Protein AF-A0A6G2CYN8-F1 (afdb_monomer_lite)

Sequence (138 aa):
LKKYKELILQLVPREKIKIHSLKWCSGEFGTLVNHPQSVPEGIVASLDNDTFCHGSMAIINFYIDYMKEMDTSMELESLLCSVVMNKSKEGEYRIVQTSNFPDFSLYTGVTGIAYTFLRYIALNQNDKKIVIPSLLEI

Secondary structure (DSSP, 8-state):
-HHHHHHHHT--------GGGS-TTTSHHHHHHHS-S-PPTTGGG--S---TTTSHHHHHHHHHHHHHHHT-HHHHHHHHHHHHHHHHHHSS-SSS-BTTB----TTTSHHHHHHHHHHHHHHHSS-TT-----SS--

Radius of gyration: 14.75 Å; chains: 1; bounding box: 40×40×43 Å

Structure (mmCIF, N/CA/C/O backbone):
data_AF-A0A6G2CYN8-F1
#
_entry.id   AF-A0A6G2CYN8-F1
#
loop_
_atom_site.group_PDB
_atom_site.id
_atom_site.type_symbol
_atom_site.label_atom_id
_atom_site.label_alt_id
_atom_site.label_comp_id
_atom_site.label_asym_id
_atom_site.label_entity_id
_atom_site.label_seq_id
_atom_site.pdbx_PDB_ins_code
_atom_site.Cartn_x
_atom_site.Cartn_y
_atom_site.Cartn_z
_atom_site.occupancy
_atom_site.B_iso_or_equiv
_atom_site.auth_seq_id
_atom_site.auth_comp_id
_atom_site.auth_asym_id
_atom_site.auth_atom_id
_atom_site.pdbx_PDB_model_num
ATOM 1 N N . LEU A 1 1 ? -8.854 21.680 4.530 1.00 43.19 1 LEU A N 1
ATOM 2 C CA . LEU A 1 1 ? -8.294 22.098 3.216 1.00 43.19 1 LEU A CA 1
ATOM 3 C C . LEU A 1 1 ? -6.950 22.831 3.307 1.00 43.19 1 LEU A C 1
ATOM 5 O O . LEU A 1 1 ? -6.012 22.368 2.677 1.00 43.19 1 LEU A O 1
ATOM 9 N N . LYS A 1 2 ? -6.807 23.922 4.081 1.00 33.69 2 LYS A N 1
ATOM 10 C CA . LYS A 1 2 ? -5.530 24.671 4.188 1.00 33.69 2 LYS A CA 1
ATOM 11 C C . LYS A 1 2 ? -4.378 23.843 4.805 1.00 33.69 2 LYS A C 1
ATOM 13 O O . LYS A 1 2 ? -3.310 23.776 4.215 1.00 33.69 2 LYS A O 1
ATOM 18 N N . LYS A 1 3 ? -4.667 23.094 5.881 1.00 39.59 3 LYS A N 1
ATOM 19 C CA . LYS A 1 3 ? -3.735 22.172 6.570 1.00 39.59 3 LYS A CA 1
ATOM 20 C C . LYS A 1 3 ? -3.213 21.031 5.673 1.00 39.59 3 LYS A C 1
ATOM 22 O O . LYS A 1 3 ? -2.028 20.735 5.678 1.00 39.59 3 LYS A O 1
ATOM 27 N N . TYR A 1 4 ? -4.084 20.447 4.843 1.00 43.22 4 TYR A N 1
ATOM 28 C CA . TYR A 1 4 ? -3.700 19.420 3.860 1.00 43.22 4 TYR A CA 1
ATOM 29 C C . TYR A 1 4 ? -2.806 19.988 2.759 1.00 43.22 4 TYR A C 1
ATOM 31 O O . TYR A 1 4 ? -1.849 19.343 2.363 1.00 43.22 4 TYR A O 1
ATOM 39 N N . LYS A 1 5 ? -3.083 21.208 2.281 1.00 37.34 5 LYS A N 1
ATOM 40 C CA . LYS A 1 5 ? -2.240 21.884 1.285 1.00 37.34 5 LYS A CA 1
ATOM 41 C C . LYS A 1 5 ? -0.824 22.124 1.805 1.00 37.34 5 LYS A C 1
ATOM 43 O O . LYS A 1 5 ? 0.115 21.945 1.046 1.00 37.34 5 LYS A O 1
ATOM 48 N N . GLU A 1 6 ? -0.676 22.494 3.074 1.00 40.69 6 GLU A N 1
ATOM 49 C CA . GLU A 1 6 ? 0.633 22.676 3.711 1.00 40.69 6 GLU A CA 1
ATOM 50 C C . GLU A 1 6 ? 1.375 21.342 3.886 1.00 40.69 6 GLU A C 1
ATOM 52 O O . GLU A 1 6 ? 2.548 21.284 3.544 1.00 40.69 6 GLU A O 1
ATOM 57 N N . LEU A 1 7 ? 0.695 20.253 4.272 1.00 44.78 7 LEU A N 1
ATOM 58 C CA . LEU A 1 7 ? 1.292 18.906 4.338 1.00 44.78 7 LEU A CA 1
ATOM 59 C C . LEU A 1 7 ? 1.687 18.362 2.946 1.00 44.78 7 LEU A C 1
ATOM 61 O O . LEU A 1 7 ? 2.745 17.766 2.783 1.00 44.78 7 LEU A O 1
ATOM 65 N N . ILE A 1 8 ? 0.853 18.612 1.927 1.00 47.28 8 ILE A N 1
ATOM 66 C CA . ILE A 1 8 ? 1.086 18.241 0.518 1.00 47.28 8 ILE A CA 1
ATOM 67 C C . ILE A 1 8 ? 2.248 19.048 -0.084 1.00 47.28 8 ILE A C 1
ATOM 69 O O . ILE A 1 8 ? 3.029 18.518 -0.868 1.00 47.28 8 ILE A O 1
ATOM 73 N N . LEU A 1 9 ? 2.382 20.329 0.275 1.00 38.38 9 LEU A N 1
ATOM 74 C CA . LEU A 1 9 ? 3.495 21.192 -0.143 1.00 38.38 9 LEU A CA 1
ATOM 75 C C . LEU A 1 9 ? 4.783 20.924 0.651 1.00 38.38 9 LEU A C 1
ATOM 77 O O . LEU A 1 9 ? 5.866 21.239 0.168 1.00 38.38 9 LEU A O 1
ATOM 81 N N . GLN A 1 10 ? 4.668 20.319 1.835 1.00 43.62 10 GLN A N 1
ATOM 82 C CA . GLN A 1 10 ? 5.769 19.776 2.631 1.00 43.62 10 GLN A CA 1
ATOM 83 C C . GLN A 1 10 ? 6.060 18.305 2.315 1.00 43.62 10 GLN A C 1
ATOM 85 O O . GLN A 1 10 ? 6.825 17.690 3.056 1.00 43.62 10 GLN A O 1
ATOM 90 N N . LEU A 1 11 ? 5.491 17.728 1.242 1.00 48.78 11 LEU A N 1
ATOM 91 C CA . LEU A 1 11 ? 5.962 16.447 0.717 1.00 48.78 11 LEU A CA 1
ATOM 92 C C . LEU A 1 11 ? 7.432 16.628 0.350 1.00 48.78 11 LEU A C 1
ATOM 94 O O . LEU A 1 11 ? 7.782 17.138 -0.716 1.00 48.78 11 LEU A O 1
ATOM 98 N N . VAL A 1 12 ? 8.267 16.267 1.319 1.00 44.12 12 VAL A N 1
ATOM 99 C CA . VAL A 1 12 ? 9.715 16.342 1.298 1.00 44.12 12 VAL A CA 1
ATOM 100 C C . VAL A 1 12 ? 10.158 15.754 -0.041 1.00 44.12 12 VAL A C 1
ATOM 102 O O . VAL A 1 12 ? 9.667 14.677 -0.407 1.00 44.12 12 VAL A O 1
ATOM 105 N N . PRO A 1 13 ? 11.034 16.430 -0.809 1.00 45.41 13 PRO A N 1
ATOM 106 C CA . PRO A 1 13 ? 11.724 15.773 -1.909 1.00 45.41 13 PRO A CA 1
ATOM 107 C C . PRO A 1 13 ? 12.311 14.494 -1.322 1.00 45.41 13 PRO A C 1
ATOM 109 O O . PRO A 1 13 ? 13.153 14.591 -0.437 1.00 45.41 13 PRO A O 1
ATOM 112 N N . ARG A 1 14 ? 11.784 13.319 -1.696 1.00 51.75 14 ARG A N 1
ATOM 113 C CA . ARG A 1 14 ? 12.160 12.065 -1.033 1.00 51.75 14 ARG A CA 1
ATOM 114 C C . ARG A 1 14 ? 13.670 11.879 -1.219 1.00 51.75 14 ARG A C 1
ATOM 116 O O . ARG A 1 14 ? 14.115 11.533 -2.313 1.00 51.75 14 ARG A O 1
ATOM 123 N N . GLU A 1 15 ? 14.460 12.196 -0.192 1.00 44.09 15 GLU A N 1
ATOM 124 C CA . GLU A 1 15 ? 15.898 11.954 -0.192 1.00 44.09 15 GLU A CA 1
ATOM 125 C C . GLU A 1 15 ? 16.113 10.440 -0.217 1.00 44.09 15 GLU A C 1
ATOM 127 O O . GLU A 1 15 ? 15.341 9.685 0.376 1.00 44.09 15 GLU A O 1
ATOM 132 N N . LYS A 1 16 ? 17.148 9.979 -0.929 1.00 39.75 16 LYS A N 1
ATOM 133 C CA . LYS A 1 16 ? 17.547 8.565 -0.961 1.00 39.75 16 LYS A CA 1
ATOM 134 C C . LYS A 1 16 ? 18.067 8.140 0.420 1.00 39.75 16 LYS A C 1
ATOM 136 O O . LYS A 1 16 ? 19.270 7.997 0.620 1.00 39.75 16 LYS A O 1
ATOM 141 N N . ILE A 1 17 ? 17.175 7.942 1.382 1.00 43.12 17 ILE A N 1
ATOM 142 C CA . ILE A 1 17 ? 17.475 7.229 2.625 1.00 43.12 17 ILE A CA 1
ATOM 143 C C . ILE A 1 17 ? 17.707 5.762 2.237 1.00 43.12 17 ILE A C 1
ATOM 145 O O . ILE A 1 17 ? 17.174 5.308 1.234 1.00 43.12 17 ILE A O 1
ATOM 149 N N . LYS A 1 18 ? 18.553 5.003 2.940 1.00 43.88 18 LYS A N 1
ATOM 150 C CA . LYS A 1 18 ? 18.843 3.600 2.580 1.00 43.88 18 LYS A CA 1
ATOM 151 C C . LYS A 1 18 ? 17.571 2.729 2.697 1.00 43.88 18 LYS A C 1
ATOM 153 O O . LYS A 1 18 ? 17.302 2.165 3.746 1.00 43.88 18 LYS A O 1
ATOM 158 N N . ILE A 1 19 ? 16.834 2.590 1.588 1.00 52.16 19 ILE A N 1
ATOM 159 C CA . ILE A 1 19 ? 15.490 1.974 1.434 1.00 52.16 19 ILE A CA 1
ATOM 160 C C . ILE A 1 19 ? 15.490 0.440 1.631 1.00 52.16 19 ILE A C 1
ATOM 162 O O . ILE A 1 19 ? 14.454 -0.217 1.579 1.00 52.16 19 ILE A O 1
ATOM 166 N N . HIS A 1 20 ? 16.644 -0.188 1.865 1.00 50.25 20 HIS A N 1
ATOM 167 C CA . HIS A 1 20 ? 16.729 -1.650 1.896 1.00 50.25 20 HIS A CA 1
ATOM 168 C C . HIS A 1 20 ? 16.030 -2.299 3.102 1.00 50.25 20 HIS A C 1
ATOM 170 O O . HIS A 1 20 ? 15.588 -3.439 2.969 1.00 50.25 20 HIS A O 1
ATOM 176 N N . SER A 1 21 ? 15.878 -1.600 4.233 1.00 59.03 21 SER A N 1
ATOM 177 C CA . SER A 1 21 ? 15.236 -2.155 5.435 1.00 59.03 21 SER A CA 1
ATOM 178 C C . SER A 1 21 ? 13.704 -2.078 5.429 1.00 59.03 21 SER A C 1
ATOM 180 O O . SER A 1 21 ? 13.064 -2.844 6.141 1.00 59.03 21 SER A O 1
ATOM 182 N N . LEU A 1 22 ? 13.080 -1.241 4.593 1.00 71.06 22 LEU A N 1
ATOM 183 C CA . LEU A 1 22 ? 11.623 -1.006 4.619 1.00 71.06 22 LEU A CA 1
ATOM 184 C C . LEU A 1 22 ? 10.818 -1.899 3.657 1.00 71.06 22 LEU A C 1
ATOM 186 O O . LEU A 1 22 ? 9.732 -1.535 3.214 1.00 71.06 22 LEU A O 1
ATOM 190 N N . LYS A 1 23 ? 11.340 -3.078 3.312 1.00 83.06 23 LYS A N 1
ATOM 191 C CA . LYS A 1 23 ? 10.643 -4.042 2.449 1.00 83.06 23 LYS A CA 1
ATOM 192 C C . LYS A 1 23 ? 9.865 -5.042 3.286 1.00 83.06 23 LYS A C 1
ATOM 194 O O . LYS A 1 23 ? 10.427 -5.622 4.210 1.00 83.06 23 LYS A O 1
ATOM 199 N N . TRP A 1 24 ? 8.620 -5.318 2.913 1.00 87.25 24 TRP A N 1
ATOM 200 C CA . TRP A 1 24 ? 7.856 -6.387 3.553 1.00 87.25 24 TRP A CA 1
ATOM 201 C C . TRP A 1 24 ? 8.468 -7.764 3.273 1.00 87.25 24 TRP A C 1
ATOM 203 O O . TRP A 1 24 ? 8.676 -8.542 4.194 1.00 87.25 24 TRP A O 1
ATOM 213 N N . CYS A 1 25 ? 8.857 -8.036 2.025 1.00 87.19 25 CYS A N 1
ATOM 214 C CA . CYS A 1 25 ? 9.322 -9.365 1.619 1.00 87.19 25 CYS A CA 1
ATOM 215 C C . CYS A 1 25 ? 10.686 -9.808 2.176 1.00 87.19 25 CYS A C 1
ATOM 217 O O . CYS A 1 25 ? 10.990 -10.998 2.142 1.00 87.19 25 CYS A O 1
ATOM 219 N N . SER A 1 26 ? 11.544 -8.881 2.610 1.00 84.88 26 SER A N 1
ATOM 220 C CA . SER A 1 26 ? 12.925 -9.214 3.002 1.00 84.88 26 SER A CA 1
ATOM 221 C C . SER A 1 26 ? 13.589 -8.202 3.941 1.00 84.88 26 SER A C 1
ATOM 223 O O . SER A 1 26 ? 14.806 -8.247 4.111 1.00 84.88 26 SER A O 1
ATOM 225 N N . GLY A 1 27 ? 12.843 -7.221 4.449 1.00 77.88 27 GLY A N 1
ATOM 226 C CA . GLY A 1 27 ? 13.361 -6.135 5.278 1.00 77.88 27 GLY A CA 1
ATOM 227 C C . GLY A 1 27 ? 12.835 -6.192 6.709 1.00 77.88 27 GLY A C 1
ATOM 228 O O . GLY A 1 27 ? 11.995 -7.018 7.058 1.00 77.88 27 GLY A O 1
ATOM 229 N N . GLU A 1 28 ? 13.304 -5.258 7.531 1.00 78.00 28 GLU A N 1
ATOM 230 C CA . GLU A 1 28 ? 12.864 -5.056 8.916 1.00 78.00 28 GLU A CA 1
ATOM 231 C C . GLU A 1 28 ? 11.358 -4.775 9.011 1.00 78.00 28 GLU A C 1
ATOM 233 O O . GLU A 1 28 ? 10.731 -5.107 10.015 1.00 78.00 28 GLU A O 1
ATOM 238 N N . PHE A 1 29 ? 10.756 -4.231 7.947 1.00 81.31 29 PHE A N 1
ATOM 239 C CA . PHE A 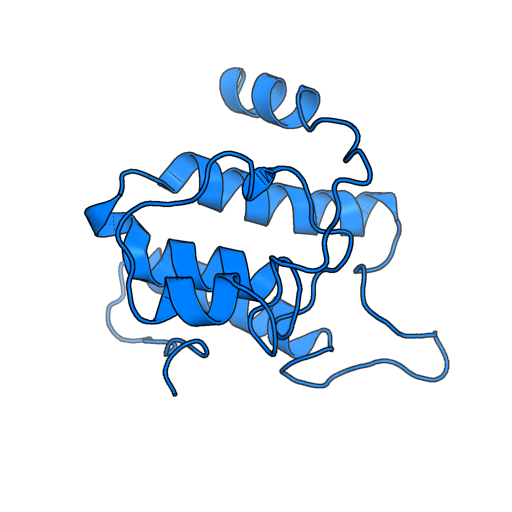1 29 ? 9.313 -4.008 7.888 1.00 81.31 29 PHE A CA 1
ATOM 240 C C . PHE A 1 29 ? 8.499 -5.310 7.976 1.00 81.31 29 PHE A C 1
ATOM 242 O O . PHE A 1 29 ? 7.469 -5.329 8.641 1.00 81.31 29 PHE A O 1
ATOM 249 N N . GLY A 1 30 ? 8.962 -6.417 7.384 1.00 81.56 30 GLY A N 1
ATOM 250 C CA . GLY A 1 30 ? 8.298 -7.718 7.542 1.00 81.56 30 GLY A CA 1
ATOM 251 C C . GLY A 1 30 ? 8.282 -8.197 8.999 1.00 81.56 30 GLY A C 1
ATOM 252 O O . GLY A 1 30 ? 7.277 -8.714 9.478 1.00 81.56 30 GLY A O 1
ATOM 253 N N . THR A 1 31 ? 9.365 -7.952 9.742 1.00 79.31 31 THR A N 1
ATOM 254 C CA . THR A 1 31 ? 9.442 -8.258 11.180 1.00 79.31 31 THR A CA 1
ATOM 255 C C . THR A 1 31 ? 8.530 -7.348 12.003 1.00 79.31 31 THR A C 1
ATOM 257 O O . THR A 1 31 ? 7.877 -7.821 12.932 1.00 79.31 31 THR A O 1
ATOM 260 N N . LEU A 1 32 ? 8.449 -6.059 11.649 1.00 78.25 32 LEU A N 1
ATOM 261 C CA . LEU A 1 32 ? 7.561 -5.092 12.300 1.00 78.25 32 LEU A CA 1
ATOM 262 C C . LEU A 1 32 ? 6.087 -5.500 12.190 1.00 78.25 32 LEU A C 1
ATOM 264 O O . LEU A 1 32 ? 5.360 -5.401 13.172 1.00 78.25 32 LEU A O 1
ATOM 268 N N . VAL A 1 33 ? 5.660 -5.974 11.016 1.00 79.12 33 VAL A N 1
ATOM 269 C CA . VAL A 1 33 ? 4.280 -6.429 10.773 1.00 79.12 33 VAL A CA 1
ATOM 270 C C . VAL A 1 33 ? 3.851 -7.509 11.773 1.00 79.12 33 VAL A C 1
ATOM 272 O O . VAL A 1 33 ? 2.710 -7.487 12.226 1.00 79.12 33 VAL A O 1
ATOM 275 N N . ASN A 1 34 ? 4.767 -8.402 12.160 1.00 75.38 34 ASN A N 1
ATOM 276 C CA . ASN A 1 34 ? 4.498 -9.485 13.111 1.00 75.38 34 ASN A CA 1
ATOM 277 C C . ASN A 1 34 ? 4.535 -9.033 14.583 1.00 75.38 34 ASN A C 1
ATOM 279 O O . ASN A 1 34 ? 3.965 -9.696 15.451 1.00 75.38 34 ASN A O 1
ATOM 283 N N . HIS A 1 35 ? 5.220 -7.924 14.881 1.00 74.19 35 HIS A N 1
ATOM 284 C CA . HIS A 1 35 ? 5.403 -7.394 16.235 1.00 74.19 35 HIS A CA 1
ATOM 285 C C . HIS A 1 35 ? 5.241 -5.863 16.264 1.00 74.19 35 HIS A C 1
ATOM 287 O O . HIS A 1 35 ? 6.213 -5.139 16.507 1.00 74.19 35 HIS A O 1
ATOM 293 N N . PRO A 1 36 ? 4.023 -5.346 16.029 1.00 68.44 36 PRO A N 1
ATOM 294 C CA . PRO A 1 36 ? 3.757 -3.912 15.994 1.00 68.44 36 PRO A CA 1
ATOM 295 C C . PRO A 1 36 ? 3.905 -3.313 17.403 1.00 68.44 36 PRO A C 1
ATOM 297 O O . PRO A 1 36 ? 3.018 -3.434 18.241 1.00 68.44 36 PRO A O 1
ATOM 300 N N . GLN A 1 37 ? 5.043 -2.680 17.697 1.00 63.84 37 GLN A N 1
ATOM 301 C CA . GLN A 1 37 ? 5.242 -1.945 18.959 1.00 63.84 37 GLN A CA 1
ATOM 302 C C . GLN A 1 37 ? 5.042 -0.435 18.791 1.00 63.84 37 GLN A C 1
ATOM 304 O O . GLN A 1 37 ? 4.565 0.238 19.702 1.00 63.84 37 GLN A O 1
ATOM 309 N N . SER A 1 38 ? 5.395 0.098 17.623 1.00 62.34 38 SER A N 1
ATOM 310 C CA . SER A 1 38 ? 5.198 1.490 17.219 1.00 62.34 38 SER A CA 1
ATOM 311 C C . SER A 1 38 ? 5.405 1.612 15.709 1.00 62.34 38 SER A C 1
ATOM 313 O O . SER A 1 38 ? 5.995 0.730 15.084 1.00 62.34 38 SER A O 1
ATOM 315 N N . VAL A 1 39 ? 4.914 2.691 15.099 1.00 61.62 39 VAL A N 1
ATOM 316 C CA . VAL A 1 39 ? 5.232 3.001 13.702 1.00 61.62 39 VAL A CA 1
ATOM 317 C C . VAL A 1 39 ? 6.596 3.694 13.666 1.00 61.62 39 VAL A C 1
ATOM 319 O O . VAL A 1 39 ? 6.736 4.735 14.310 1.00 61.62 39 VAL A O 1
ATOM 322 N N . PRO A 1 40 ? 7.600 3.177 12.933 1.00 59.03 40 PRO A N 1
ATOM 323 C CA . PRO A 1 40 ? 8.874 3.865 12.780 1.00 59.03 40 PRO A CA 1
ATOM 324 C C . PRO A 1 40 ? 8.696 5.285 12.228 1.00 59.03 40 PRO A C 1
ATOM 326 O O . PRO A 1 40 ? 8.073 5.487 11.180 1.00 59.03 40 PRO A O 1
ATOM 329 N N . GLU A 1 41 ? 9.280 6.270 12.912 1.00 54.06 41 GLU A N 1
ATOM 330 C CA . GLU A 1 41 ? 9.369 7.639 12.404 1.00 54.06 41 GLU A CA 1
ATOM 331 C C . GLU A 1 41 ? 10.065 7.643 11.029 1.00 54.06 41 GLU A C 1
ATOM 333 O O . GLU A 1 41 ? 11.086 6.987 10.824 1.00 54.06 41 GLU A O 1
ATOM 338 N N . GLY A 1 42 ? 9.505 8.366 10.054 1.00 52.72 42 GLY A N 1
ATOM 339 C CA . GLY A 1 42 ? 10.093 8.499 8.712 1.00 52.72 42 GLY A CA 1
ATOM 340 C C . GLY A 1 42 ? 9.615 7.495 7.654 1.00 52.72 42 GLY A C 1
ATOM 341 O O . GLY A 1 42 ? 9.942 7.674 6.479 1.00 52.72 42 GLY A O 1
ATOM 342 N N . ILE A 1 43 ? 8.766 6.519 8.003 1.00 58.25 43 ILE A N 1
ATOM 343 C CA . ILE A 1 43 ? 8.120 5.613 7.029 1.00 58.25 43 ILE A CA 1
ATOM 344 C C . ILE A 1 43 ? 7.380 6.379 5.910 1.00 58.25 43 ILE A C 1
ATOM 346 O O . ILE A 1 43 ? 7.389 5.976 4.746 1.00 58.25 43 ILE A O 1
ATOM 350 N N . VAL A 1 44 ? 6.786 7.527 6.247 1.00 53.97 44 VAL A N 1
ATOM 351 C CA . VAL A 1 44 ? 5.989 8.364 5.332 1.00 53.97 44 VAL A CA 1
ATOM 352 C C . VAL A 1 44 ? 6.842 8.986 4.207 1.00 53.97 44 VAL A C 1
ATOM 354 O O . VAL A 1 44 ? 6.340 9.303 3.122 1.00 53.97 44 VAL A O 1
ATOM 357 N N . ALA A 1 45 ? 8.151 9.139 4.432 1.00 48.38 45 ALA A N 1
ATOM 358 C CA . ALA A 1 45 ? 9.017 9.973 3.606 1.00 48.38 45 ALA A CA 1
ATOM 359 C C . ALA A 1 45 ? 9.746 9.242 2.466 1.00 48.38 45 ALA A C 1
ATOM 361 O O . ALA A 1 45 ? 10.308 9.917 1.609 1.00 48.38 45 ALA A O 1
ATOM 362 N N . SER A 1 46 ? 9.768 7.906 2.395 1.00 53.53 46 SER A N 1
ATOM 363 C CA . SER A 1 46 ? 10.794 7.252 1.564 1.00 53.53 46 SER A CA 1
ATOM 364 C C . SER A 1 46 ? 10.400 5.900 0.981 1.00 53.53 46 SER A C 1
ATOM 366 O O . SER A 1 46 ? 10.969 4.874 1.349 1.00 53.53 46 SER A O 1
ATOM 368 N N . LEU A 1 47 ? 9.514 5.899 -0.016 1.00 62.56 47 LEU A N 1
ATOM 369 C CA . LEU A 1 47 ? 9.436 4.766 -0.937 1.00 62.56 47 LEU A CA 1
ATOM 370 C C . LEU A 1 47 ? 9.522 5.247 -2.387 1.00 62.56 47 LEU A C 1
ATOM 372 O O . LEU A 1 47 ? 8.739 6.067 -2.866 1.00 62.56 47 LEU A O 1
ATOM 376 N N . ASP A 1 48 ? 10.544 4.779 -3.083 1.00 75.19 48 ASP A N 1
ATOM 377 C CA . ASP A 1 48 ? 10.763 4.969 -4.516 1.00 75.19 48 ASP A CA 1
ATOM 378 C C . ASP A 1 48 ? 9.953 3.968 -5.357 1.00 75.19 48 ASP A C 1
ATOM 380 O O . ASP A 1 48 ? 10.102 3.914 -6.574 1.00 75.19 48 ASP A O 1
ATOM 384 N N . ASN A 1 49 ? 9.081 3.199 -4.702 1.00 85.81 49 ASN A N 1
ATOM 385 C CA . ASN A 1 49 ? 8.370 2.070 -5.262 1.00 85.81 49 ASN A CA 1
ATOM 386 C C . ASN A 1 49 ? 6.944 1.990 -4.683 1.00 85.81 49 ASN A C 1
ATOM 388 O O . ASN A 1 49 ? 6.747 2.086 -3.471 1.00 85.81 49 ASN A O 1
ATOM 392 N N . ASP A 1 50 ? 5.951 1.800 -5.549 1.00 91.25 50 ASP A N 1
ATOM 393 C CA . ASP A 1 50 ? 4.526 1.751 -5.197 1.00 91.25 50 ASP A CA 1
ATOM 394 C C . ASP A 1 50 ? 3.986 0.319 -5.067 1.00 91.25 50 ASP A C 1
ATOM 396 O O . ASP A 1 50 ? 2.784 0.121 -4.963 1.00 91.25 50 ASP A O 1
ATOM 400 N N . THR A 1 51 ? 4.837 -0.704 -5.082 1.00 92.94 51 THR A N 1
ATOM 401 C CA . THR A 1 51 ? 4.397 -2.104 -5.007 1.00 92.94 51 THR A CA 1
ATOM 402 C C . THR A 1 51 ? 3.953 -2.516 -3.605 1.00 92.94 51 THR A C 1
ATOM 404 O O . THR A 1 51 ? 4.214 -1.833 -2.613 1.00 92.94 51 THR A O 1
ATOM 407 N N . PHE A 1 52 ? 3.295 -3.672 -3.506 1.00 93.56 52 PHE A N 1
ATOM 408 C CA . PHE A 1 52 ? 2.990 -4.292 -2.218 1.00 93.56 52 PHE A CA 1
ATOM 409 C C . PHE A 1 52 ? 4.219 -4.970 -1.610 1.00 93.56 52 PHE A C 1
ATOM 411 O O . PHE A 1 52 ? 4.506 -4.801 -0.438 1.00 93.56 52 PHE A O 1
ATOM 418 N N . CYS A 1 53 ? 4.988 -5.707 -2.406 1.00 91.06 53 CYS A N 1
ATOM 419 C CA . CYS A 1 53 ? 6.104 -6.529 -1.938 1.00 91.06 53 CYS A CA 1
ATOM 420 C C . CYS A 1 53 ? 7.179 -5.732 -1.172 1.00 91.06 53 CYS A C 1
ATOM 422 O O . CYS A 1 53 ? 7.739 -6.200 -0.179 1.00 91.06 53 CYS A O 1
ATOM 424 N N . HIS A 1 54 ? 7.490 -4.528 -1.650 1.00 88.12 54 HIS A N 1
ATOM 425 C CA . HIS A 1 54 ? 8.620 -3.737 -1.164 1.00 88.12 54 HIS A CA 1
ATOM 426 C C . HIS A 1 54 ? 8.419 -2.233 -1.383 1.00 88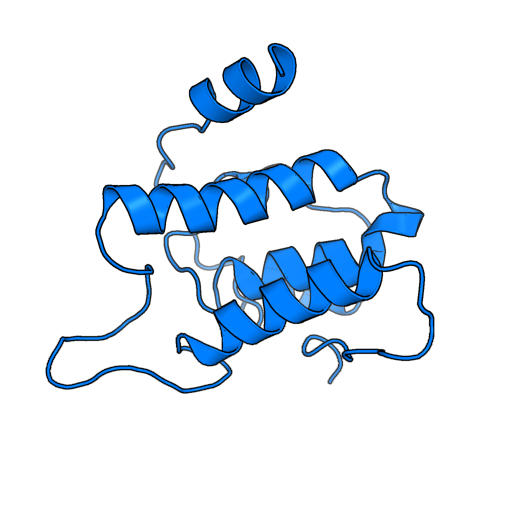.12 54 HIS A C 1
ATOM 428 O O . HIS A 1 54 ? 9.379 -1.508 -1.643 1.00 88.12 54 HIS A O 1
ATOM 434 N N . GLY A 1 55 ? 7.169 -1.780 -1.329 1.00 87.69 55 GLY A N 1
ATOM 435 C CA . GLY A 1 55 ? 6.798 -0.412 -1.652 1.00 87.69 55 GLY A CA 1
ATOM 436 C C . GLY A 1 55 ? 5.617 0.098 -0.837 1.00 87.69 55 GLY A C 1
ATOM 437 O O . GLY A 1 55 ? 5.260 -0.448 0.211 1.00 87.69 55 GLY A O 1
ATOM 438 N N . SER A 1 56 ? 5.033 1.196 -1.323 1.00 89.12 56 SER A N 1
ATOM 439 C CA . SER A 1 56 ? 4.085 2.022 -0.566 1.00 89.12 56 SER A CA 1
ATOM 440 C C . SER A 1 56 ? 2.862 1.237 -0.102 1.00 89.12 56 SER A C 1
ATOM 442 O O . SER A 1 56 ? 2.319 1.518 0.964 1.00 89.12 56 SER A O 1
ATOM 444 N N . MET A 1 57 ? 2.438 0.231 -0.868 1.00 92.94 57 MET A N 1
ATOM 445 C CA . MET A 1 57 ? 1.210 -0.505 -0.576 1.00 92.94 57 MET A CA 1
ATOM 446 C C . MET A 1 57 ? 1.336 -1.403 0.655 1.00 92.94 57 MET A C 1
ATOM 448 O O . MET A 1 57 ? 0.369 -1.497 1.406 1.00 92.94 57 MET A O 1
ATOM 452 N N . ALA A 1 58 ? 2.501 -2.002 0.924 1.00 90.56 58 ALA A N 1
ATOM 453 C CA . ALA A 1 58 ? 2.710 -2.770 2.158 1.00 90.56 58 ALA A CA 1
ATOM 454 C C . ALA A 1 58 ? 2.552 -1.878 3.395 1.00 90.56 58 ALA A C 1
ATOM 456 O O . ALA A 1 58 ? 1.841 -2.218 4.337 1.00 90.56 58 ALA A O 1
ATOM 457 N N . ILE A 1 59 ? 3.162 -0.695 3.352 1.00 87.88 59 ILE A N 1
ATOM 458 C CA . ILE A 1 59 ? 3.093 0.284 4.436 1.00 87.88 59 ILE A CA 1
ATOM 459 C C . ILE A 1 59 ? 1.663 0.782 4.640 1.00 87.88 59 ILE A C 1
ATOM 461 O O . ILE A 1 59 ? 1.174 0.831 5.765 1.00 87.88 59 ILE A O 1
ATOM 465 N N . ILE A 1 60 ? 0.969 1.125 3.556 1.00 90.06 60 ILE A N 1
ATOM 466 C CA . ILE A 1 60 ? -0.428 1.562 3.625 1.00 90.06 60 ILE A CA 1
ATOM 467 C C . ILE A 1 60 ? -1.305 0.462 4.231 1.00 90.06 60 ILE A C 1
ATOM 469 O O . ILE A 1 60 ? -2.134 0.761 5.084 1.00 90.06 60 ILE A O 1
ATOM 473 N N . ASN A 1 61 ? -1.110 -0.804 3.852 1.00 91.19 61 ASN A N 1
ATOM 474 C CA . ASN A 1 61 ? -1.872 -1.906 4.444 1.00 91.19 61 ASN A CA 1
ATOM 475 C C . ASN A 1 61 ? -1.599 -2.075 5.937 1.00 91.19 61 ASN A C 1
ATOM 477 O O . ASN A 1 61 ? -2.539 -2.335 6.679 1.00 91.19 61 ASN A O 1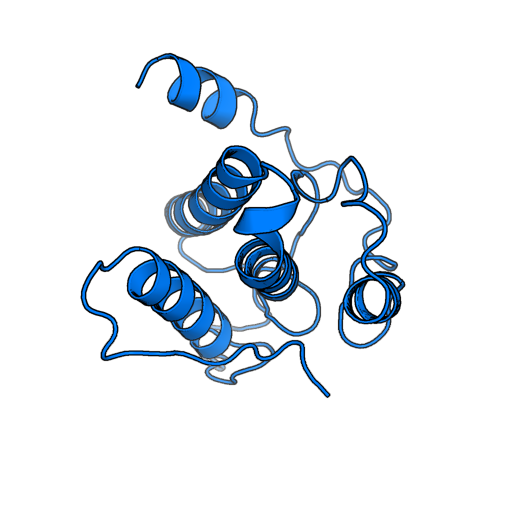
ATOM 481 N N . PHE A 1 62 ? -0.364 -1.848 6.381 1.00 88.12 62 PHE A N 1
ATOM 482 C CA . PHE A 1 62 ? -0.029 -1.871 7.800 1.00 88.12 62 PHE A CA 1
ATOM 483 C C . PHE A 1 62 ? -0.782 -0.770 8.549 1.00 88.12 62 PHE A C 1
ATOM 485 O O . PHE A 1 62 ? -1.439 -1.040 9.548 1.00 88.12 62 PHE A O 1
ATOM 492 N N . TYR A 1 63 ? -0.801 0.458 8.028 1.00 86.25 63 TYR A N 1
ATOM 493 C CA . TYR A 1 63 ? -1.617 1.513 8.631 1.00 86.25 63 TYR A CA 1
ATOM 494 C C . TYR A 1 63 ? -3.112 1.175 8.638 1.00 86.25 63 TYR A C 1
ATOM 496 O O . TYR A 1 63 ? -3.778 1.447 9.628 1.00 86.25 63 TYR A O 1
ATOM 504 N N . ILE A 1 64 ? -3.650 0.567 7.577 1.00 88.88 64 ILE A N 1
ATOM 505 C CA . ILE A 1 64 ? -5.056 0.127 7.542 1.00 88.88 64 ILE A CA 1
ATOM 506 C C . ILE A 1 64 ? -5.341 -0.900 8.653 1.00 88.88 64 ILE A C 1
ATOM 508 O O . ILE A 1 64 ? -6.402 -0.833 9.273 1.00 88.88 64 ILE A O 1
ATOM 512 N N . ASP A 1 65 ? -4.406 -1.813 8.927 1.00 86.88 65 ASP A N 1
ATOM 513 C CA . ASP A 1 65 ? -4.547 -2.835 9.974 1.00 86.88 65 ASP A CA 1
ATOM 514 C C . ASP A 1 65 ? -4.529 -2.219 11.381 1.00 86.88 65 ASP A C 1
ATOM 516 O O . ASP A 1 65 ? -5.346 -2.589 12.225 1.00 86.88 65 ASP A O 1
ATOM 520 N N . TYR A 1 66 ? -3.672 -1.219 11.610 1.00 79.50 66 TYR A N 1
ATOM 521 C CA . TYR A 1 66 ? -3.409 -0.665 12.945 1.00 79.50 66 TYR A CA 1
ATOM 522 C C . TYR A 1 66 ? -3.984 0.743 13.198 1.00 79.50 66 TYR A C 1
ATOM 524 O O . TYR A 1 66 ? -3.797 1.307 14.278 1.00 79.50 66 TYR A O 1
ATOM 532 N N . MET A 1 67 ? -4.729 1.338 12.256 1.00 74.00 67 MET A N 1
ATOM 533 C CA . MET A 1 67 ? -5.198 2.735 12.368 1.00 74.00 67 MET A CA 1
ATOM 534 C C . MET A 1 67 ? -6.046 3.017 13.613 1.00 74.00 67 MET A C 1
ATOM 536 O O . MET A 1 67 ? -6.031 4.135 14.122 1.00 74.00 67 MET A O 1
ATOM 540 N N . LYS A 1 68 ? -6.790 2.021 14.112 1.00 66.94 68 LYS A N 1
ATOM 541 C CA . LYS A 1 68 ? -7.644 2.175 15.303 1.00 66.94 68 LYS A CA 1
ATOM 542 C C . LYS A 1 68 ? -6.845 2.252 16.600 1.00 66.94 68 LYS A C 1
ATOM 544 O O . LYS A 1 68 ? -7.365 2.745 17.595 1.00 66.94 68 LYS A O 1
ATOM 549 N N . GLU A 1 69 ? -5.619 1.748 16.585 1.00 71.12 69 GLU A N 1
ATOM 550 C CA . GLU A 1 69 ? -4.776 1.596 17.769 1.00 71.12 69 GLU A CA 1
ATOM 551 C C . GLU A 1 69 ? -3.733 2.714 17.874 1.00 71.12 69 GLU A C 1
ATOM 553 O O . GLU A 1 69 ? -3.275 3.014 18.973 1.00 71.12 69 GLU A O 1
ATOM 558 N N . MET A 1 70 ? -3.375 3.351 16.751 1.00 67.50 70 MET A N 1
ATOM 559 C CA . MET A 1 70 ? -2.179 4.199 16.663 1.00 67.50 70 MET A CA 1
ATOM 560 C C . MET A 1 70 ? -2.434 5.689 16.357 1.00 67.50 70 MET A C 1
ATOM 562 O O . MET A 1 70 ? -1.469 6.440 16.302 1.00 67.50 70 MET A O 1
ATOM 566 N N . ASP A 1 71 ? -3.685 6.133 16.163 1.00 73.12 71 ASP A N 1
ATOM 567 C CA . ASP A 1 71 ? -4.035 7.520 15.761 1.00 73.12 71 ASP A CA 1
ATOM 568 C C . ASP A 1 71 ? -3.267 8.014 14.511 1.00 73.12 71 ASP A C 1
ATOM 570 O O . ASP A 1 71 ? -2.790 9.141 14.430 1.00 73.12 71 ASP A O 1
ATOM 574 N N . THR A 1 72 ? -3.121 7.136 13.513 1.00 75.06 72 THR A N 1
ATOM 575 C CA . THR A 1 72 ? -2.269 7.341 12.322 1.00 75.06 72 THR A CA 1
ATOM 576 C C . THR A 1 72 ? -3.047 7.713 11.056 1.00 75.06 72 THR A C 1
ATOM 578 O O . THR A 1 72 ? -2.591 7.496 9.927 1.00 75.06 72 THR A O 1
ATOM 581 N N . SER A 1 73 ? -4.264 8.249 11.201 1.00 80.25 73 SER A N 1
ATOM 582 C CA . SER A 1 73 ? -5.133 8.535 10.050 1.00 80.25 73 SER A CA 1
ATOM 583 C C . SER A 1 73 ? -4.512 9.557 9.094 1.00 80.25 73 SER A C 1
ATOM 585 O O . SER A 1 73 ? -4.675 9.453 7.880 1.00 80.25 73 SER A O 1
ATOM 587 N N . MET A 1 74 ? -3.769 10.530 9.626 1.00 79.50 74 MET A N 1
ATOM 588 C CA . MET A 1 74 ? -3.129 11.579 8.833 1.00 79.50 74 MET A CA 1
ATOM 589 C C . MET A 1 74 ? -1.955 11.036 8.005 1.00 79.50 74 MET A C 1
ATOM 591 O O . MET A 1 74 ? -1.805 11.397 6.837 1.00 79.50 74 MET A O 1
ATOM 595 N N . GLU A 1 75 ? -1.139 10.151 8.576 1.00 79.38 75 GLU A N 1
ATOM 596 C CA . GLU A 1 75 ? -0.028 9.472 7.906 1.00 79.38 75 GLU A CA 1
ATOM 597 C C . GLU A 1 75 ? -0.539 8.574 6.775 1.00 79.38 75 GLU A C 1
ATOM 599 O O . GLU A 1 75 ? -0.017 8.626 5.657 1.00 79.38 75 GLU A O 1
ATOM 604 N N . LEU A 1 76 ? -1.601 7.807 7.044 1.00 84.44 76 LEU A N 1
ATOM 605 C CA . LEU A 1 76 ? -2.270 6.960 6.059 1.00 84.44 76 LEU A CA 1
ATOM 606 C C . LEU A 1 76 ? -2.799 7.781 4.875 1.00 84.44 76 LEU A C 1
ATOM 608 O O . LEU A 1 76 ? -2.489 7.480 3.719 1.00 84.44 76 LEU A O 1
ATOM 612 N N . GLU A 1 77 ? -3.555 8.848 5.147 1.00 85.31 77 GLU A N 1
ATOM 613 C CA . GLU A 1 77 ? -4.086 9.733 4.104 1.00 85.31 77 GLU A CA 1
ATOM 614 C C . GLU A 1 77 ? -2.969 10.410 3.299 1.00 85.31 77 GLU A C 1
ATOM 616 O O . GLU A 1 77 ? -3.075 10.531 2.076 1.00 85.31 77 GLU A O 1
ATOM 621 N N . SER A 1 78 ? -1.878 10.814 3.957 1.00 81.38 78 SER A N 1
ATOM 622 C CA . SER A 1 78 ? -0.712 11.417 3.304 1.00 81.38 78 SER A CA 1
ATOM 623 C C . SER A 1 78 ? -0.036 10.448 2.328 1.00 81.38 78 SER A C 1
ATOM 625 O O . SER A 1 78 ? 0.263 10.815 1.187 1.00 81.38 78 SER A O 1
ATOM 627 N N . LEU A 1 79 ? 0.143 9.184 2.727 1.00 84.38 79 LEU A N 1
ATOM 628 C CA . LEU A 1 79 ? 0.716 8.144 1.871 1.00 84.38 79 LEU A CA 1
ATOM 629 C C . LEU A 1 79 ? -0.169 7.828 0.662 1.00 84.38 79 LEU A C 1
ATOM 631 O O . LEU A 1 79 ? 0.329 7.804 -0.467 1.00 84.38 79 LEU A O 1
ATOM 635 N N . LEU A 1 80 ? -1.477 7.656 0.878 1.00 88.94 80 LEU A N 1
ATOM 636 C CA . LEU A 1 80 ? -2.449 7.455 -0.202 1.00 88.94 80 LEU A CA 1
ATOM 637 C C . LEU A 1 80 ? -2.422 8.626 -1.195 1.00 88.94 80 LEU A C 1
ATOM 639 O O . LEU A 1 80 ? -2.345 8.413 -2.408 1.00 88.94 80 LEU A O 1
ATOM 643 N N . CYS A 1 81 ? -2.416 9.864 -0.690 1.00 86.06 81 CYS A N 1
ATOM 644 C CA . CYS A 1 81 ? -2.302 11.064 -1.518 1.00 86.06 81 CYS A CA 1
ATOM 645 C C . CYS A 1 81 ? -0.996 11.085 -2.318 1.00 86.06 81 CYS A C 1
ATOM 647 O O . CYS A 1 81 ? -1.017 11.403 -3.506 1.00 86.06 81 CYS A O 1
ATOM 649 N N . SER A 1 82 ? 0.135 10.737 -1.698 1.00 83.69 82 SER A N 1
ATOM 650 C CA . SER A 1 82 ? 1.442 10.745 -2.361 1.00 83.69 82 SER A CA 1
ATOM 651 C C . SER A 1 82 ? 1.465 9.825 -3.584 1.00 83.69 82 SER A C 1
ATOM 653 O O . SER A 1 82 ? 1.901 10.247 -4.654 1.00 83.69 82 SER A O 1
ATOM 655 N N . VAL A 1 83 ? 0.919 8.612 -3.466 1.00 89.12 83 VAL A N 1
ATOM 656 C CA . VAL A 1 83 ? 0.852 7.640 -4.570 1.00 89.12 83 VAL A CA 1
ATOM 657 C C . VAL A 1 83 ? 0.030 8.188 -5.743 1.00 89.12 83 VAL A C 1
ATOM 659 O O . VAL A 1 83 ? 0.480 8.157 -6.889 1.00 89.12 83 VAL A O 1
ATOM 662 N N . VAL A 1 84 ? -1.150 8.758 -5.470 1.00 90.31 84 VAL A N 1
ATOM 663 C CA . VAL A 1 84 ? -2.019 9.339 -6.512 1.00 90.31 84 VAL A CA 1
ATOM 664 C C . VAL A 1 84 ? -1.365 10.552 -7.178 1.00 90.31 84 VAL A C 1
ATOM 666 O O . VAL A 1 84 ? -1.382 10.680 -8.405 1.00 90.31 84 VAL A O 1
ATOM 669 N N . MET A 1 85 ? -0.770 11.445 -6.387 1.00 84.88 85 MET A N 1
ATOM 670 C CA . MET A 1 85 ? -0.156 12.669 -6.900 1.00 84.88 85 MET A CA 1
ATOM 671 C C . MET A 1 85 ? 1.102 12.380 -7.721 1.00 84.88 85 MET A C 1
ATOM 673 O O . MET A 1 85 ? 1.289 12.997 -8.769 1.00 84.88 85 MET A O 1
ATOM 677 N N . ASN A 1 86 ? 1.929 11.418 -7.302 1.00 83.06 86 ASN A N 1
ATOM 678 C CA . ASN A 1 86 ? 3.099 10.997 -8.073 1.00 83.06 86 ASN A CA 1
ATOM 679 C C . ASN A 1 86 ? 2.674 10.373 -9.404 1.00 83.06 86 ASN A C 1
ATOM 681 O O . ASN A 1 86 ? 3.160 10.805 -10.445 1.00 83.06 86 ASN A O 1
ATOM 685 N N . LYS A 1 87 ? 1.676 9.477 -9.400 1.00 88.31 87 LYS A N 1
ATOM 686 C CA . LYS A 1 87 ? 1.094 8.916 -10.630 1.00 88.31 87 LYS A CA 1
ATOM 687 C C . LYS A 1 87 ? 0.570 9.987 -11.589 1.00 88.31 87 LYS A C 1
ATOM 689 O O . LYS A 1 87 ? 0.678 9.837 -12.808 1.00 88.31 87 LYS A O 1
ATOM 694 N N . SER A 1 88 ? -0.044 11.039 -11.049 1.00 85.50 88 SER A N 1
ATOM 695 C CA . SER A 1 88 ? -0.549 12.174 -11.829 1.00 85.50 88 SER A CA 1
ATOM 696 C C . SER A 1 88 ? 0.592 12.989 -12.447 1.00 85.50 88 SER A C 1
ATOM 698 O O . SER A 1 88 ? 0.534 13.344 -13.621 1.00 85.50 88 SER A O 1
ATOM 700 N N . LYS A 1 89 ? 1.662 13.233 -11.680 1.00 83.81 89 LYS A N 1
ATOM 701 C CA . LYS A 1 89 ? 2.839 14.000 -12.112 1.00 83.81 89 LYS A CA 1
ATOM 702 C C . LYS A 1 89 ? 3.720 13.247 -13.115 1.00 83.81 89 LYS A C 1
ATOM 704 O O . LYS A 1 89 ? 4.234 13.861 -14.042 1.00 83.81 89 LYS A O 1
ATOM 709 N N . GLU A 1 90 ? 3.929 11.954 -12.899 1.00 85.62 90 GLU A N 1
ATOM 710 C CA . GLU A 1 90 ? 4.880 11.122 -13.654 1.00 85.62 90 GLU A CA 1
ATOM 711 C C . GLU A 1 90 ? 4.212 10.387 -14.822 1.00 85.62 90 GLU A C 1
ATOM 713 O O . GLU A 1 90 ? 4.891 9.905 -15.719 1.00 85.62 90 GLU A O 1
ATOM 718 N N . GLY A 1 91 ? 2.879 10.315 -14.847 1.00 87.38 91 GLY A N 1
ATOM 7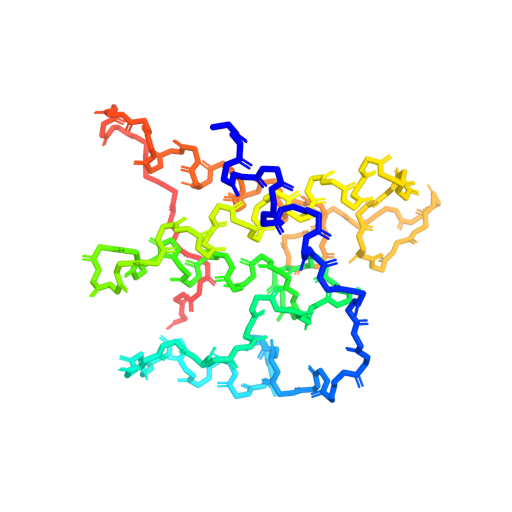19 C CA . GLY A 1 91 ? 2.132 9.596 -15.879 1.00 87.38 91 GLY A CA 1
ATOM 720 C C . GLY A 1 91 ? 2.035 8.088 -15.635 1.00 87.38 91 GLY A C 1
ATOM 721 O O . GLY A 1 91 ? 1.174 7.440 -16.231 1.00 87.38 91 GLY A O 1
ATOM 722 N N . GLU A 1 92 ? 2.785 7.534 -14.683 1.00 88.44 92 GLU A N 1
ATOM 723 C CA . GLU A 1 92 ? 2.797 6.112 -14.322 1.00 88.44 92 GLU A CA 1
ATOM 724 C C . GLU A 1 92 ? 3.038 5.887 -12.821 1.00 88.44 92 GLU A C 1
ATOM 726 O O . GLU A 1 92 ? 3.441 6.799 -12.104 1.00 88.44 92 GLU A O 1
ATOM 731 N N . TYR A 1 93 ? 2.683 4.697 -12.325 1.00 91.75 93 TYR A N 1
ATOM 732 C CA . TYR A 1 93 ? 3.017 4.289 -10.956 1.00 91.75 93 TYR A CA 1
ATOM 733 C C . TYR A 1 93 ? 4.477 3.850 -10.914 1.00 91.75 93 TYR A C 1
ATOM 735 O O . TYR A 1 93 ? 4.978 3.300 -11.899 1.00 91.75 93 TYR A O 1
ATOM 743 N N . ARG A 1 94 ? 5.138 4.014 -9.765 1.00 90.06 94 ARG A N 1
ATOM 744 C CA . ARG A 1 94 ? 6.537 3.608 -9.589 1.00 90.06 94 ARG A CA 1
ATOM 745 C C . ARG A 1 94 ? 6.645 2.109 -9.351 1.00 90.06 94 ARG A C 1
ATOM 747 O O . ARG A 1 94 ? 6.847 1.644 -8.231 1.00 90.06 94 ARG A O 1
ATOM 754 N N . ILE A 1 95 ? 6.483 1.348 -10.419 1.00 91.25 95 ILE A N 1
ATOM 755 C CA . ILE A 1 95 ? 6.648 -0.103 -10.449 1.00 91.25 95 ILE A CA 1
ATOM 756 C C . ILE A 1 95 ? 7.576 -0.475 -11.604 1.00 91.25 95 ILE A C 1
ATOM 758 O O . ILE A 1 95 ? 7.769 0.306 -12.535 1.00 91.25 95 ILE A O 1
ATOM 762 N N . VAL A 1 96 ? 8.174 -1.663 -11.548 1.00 87.50 96 VAL A N 1
ATOM 763 C CA . VAL A 1 96 ? 9.060 -2.134 -12.618 1.00 87.50 96 VAL A CA 1
ATOM 764 C C . VAL A 1 96 ? 8.201 -2.622 -13.781 1.00 87.50 96 VAL A C 1
ATOM 766 O O . VAL A 1 96 ? 7.744 -3.759 -13.788 1.00 87.50 96 VAL A O 1
ATOM 769 N N . GLN A 1 97 ? 7.969 -1.751 -14.759 1.00 84.19 97 GLN A N 1
ATOM 770 C CA . GLN A 1 97 ? 7.181 -2.063 -15.950 1.00 84.19 97 GLN A CA 1
ATOM 771 C C . GLN A 1 97 ? 7.663 -1.275 -17.169 1.00 84.19 97 GLN A C 1
ATOM 773 O O . GLN A 1 97 ? 8.408 -0.304 -17.055 1.00 84.19 97 GLN A O 1
ATOM 778 N N . THR A 1 98 ? 7.201 -1.685 -18.348 1.00 83.31 98 THR A N 1
ATOM 779 C CA . THR A 1 98 ? 7.305 -0.895 -19.584 1.00 83.31 98 THR A CA 1
ATOM 780 C C . THR A 1 98 ? 5.992 -0.991 -20.357 1.00 83.31 98 THR A C 1
ATOM 782 O O . THR A 1 98 ? 5.180 -1.873 -20.084 1.00 83.31 98 THR A O 1
ATOM 785 N N . SER A 1 99 ? 5.788 -0.149 -21.372 1.00 83.38 99 SER A N 1
ATOM 786 C CA . SER A 1 99 ? 4.594 -0.220 -22.231 1.00 83.38 99 SER A CA 1
ATOM 787 C C . SER A 1 99 ? 4.394 -1.587 -22.901 1.00 83.38 99 SER A C 1
ATOM 789 O O . SER A 1 99 ? 3.259 -1.989 -23.140 1.00 83.38 99 SER A O 1
ATOM 791 N N . ASN A 1 100 ? 5.480 -2.317 -23.166 1.00 89.88 100 ASN A N 1
ATOM 792 C CA . ASN A 1 100 ? 5.442 -3.653 -23.767 1.00 89.88 100 ASN A CA 1
ATOM 793 C C . ASN A 1 100 ? 5.308 -4.776 -22.728 1.00 89.88 100 ASN A C 1
ATOM 795 O O . ASN A 1 100 ? 4.923 -5.890 -23.072 1.00 89.88 100 ASN A O 1
ATOM 799 N N . PHE A 1 101 ? 5.636 -4.487 -21.468 1.00 89.06 101 PHE A N 1
ATOM 800 C CA . PHE A 1 101 ? 5.626 -5.438 -20.360 1.00 89.06 101 PHE A CA 1
ATOM 801 C C . PHE A 1 101 ? 4.961 -4.789 -19.140 1.00 89.06 101 PHE A C 1
ATOM 803 O O . PHE A 1 101 ? 5.657 -4.403 -18.195 1.00 89.06 101 PHE A O 1
ATOM 810 N N . PRO A 1 102 ? 3.630 -4.595 -19.180 1.00 90.56 102 PRO A N 1
ATOM 811 C CA . PRO A 1 102 ? 2.884 -4.107 -18.028 1.00 90.56 102 PRO A CA 1
ATOM 812 C C . PRO A 1 102 ? 2.884 -5.158 -16.910 1.00 90.56 102 PRO A C 1
ATOM 814 O O . PRO A 1 102 ? 2.672 -6.345 -17.168 1.00 90.56 102 PRO A O 1
ATOM 817 N N . ASP A 1 103 ? 3.086 -4.726 -15.664 1.00 94.25 103 ASP A N 1
ATOM 818 C CA . ASP A 1 103 ? 3.004 -5.615 -14.500 1.00 94.25 103 ASP A CA 1
ATOM 819 C C . ASP A 1 103 ? 1.610 -5.525 -13.860 1.00 94.25 103 ASP A C 1
ATOM 821 O O . ASP A 1 103 ? 1.257 -4.549 -13.194 1.00 94.25 103 ASP A O 1
ATOM 825 N N . PHE A 1 104 ? 0.809 -6.573 -14.065 1.00 95.75 104 PHE A N 1
ATOM 826 C CA . PHE A 1 104 ? -0.521 -6.740 -13.468 1.00 95.75 104 PHE A CA 1
ATOM 827 C C . PHE A 1 104 ? -0.526 -7.660 -12.241 1.00 95.75 104 PHE A C 1
ATOM 829 O O . PHE A 1 104 ? -1.595 -8.015 -11.741 1.00 95.75 104 PHE A O 1
ATOM 836 N N . SER A 1 105 ? 0.637 -8.087 -11.751 1.00 96.56 105 SER A N 1
ATOM 837 C CA . SER A 1 105 ? 0.718 -8.968 -10.589 1.00 96.56 105 SER A CA 1
ATOM 838 C C . SER A 1 105 ? 0.218 -8.287 -9.311 1.00 96.56 105 SER A C 1
ATOM 840 O O . SER A 1 105 ? 0.178 -7.060 -9.186 1.00 96.56 105 SER A O 1
ATOM 842 N N . LEU A 1 106 ? -0.167 -9.106 -8.332 1.00 96.56 106 LEU A N 1
ATOM 843 C CA . LEU A 1 106 ? -0.638 -8.618 -7.038 1.00 96.56 106 LEU A CA 1
ATOM 844 C C . LEU A 1 106 ? 0.486 -7.969 -6.222 1.00 96.56 106 LEU A C 1
ATOM 846 O O . LEU A 1 106 ? 0.276 -6.940 -5.596 1.00 96.56 106 LEU A O 1
ATOM 850 N N . TYR A 1 107 ? 1.679 -8.563 -6.211 1.00 95.06 107 TYR A N 1
ATOM 851 C CA . TYR A 1 107 ? 2.732 -8.143 -5.288 1.00 95.06 107 TYR A CA 1
ATOM 852 C C . TYR A 1 107 ? 3.657 -7.066 -5.856 1.00 95.06 107 TYR A C 1
ATOM 854 O O . TYR A 1 107 ? 4.159 -6.253 -5.080 1.00 95.06 107 TYR A O 1
ATOM 862 N N . THR A 1 108 ? 3.878 -7.027 -7.173 1.00 94.50 108 THR A N 1
ATOM 863 C CA . THR A 1 108 ? 4.775 -6.054 -7.823 1.00 94.50 108 THR A CA 1
ATOM 864 C C . THR A 1 108 ? 4.085 -5.172 -8.863 1.00 94.50 108 THR A C 1
ATOM 866 O O . THR A 1 108 ? 4.674 -4.196 -9.317 1.00 94.50 108 THR A O 1
ATOM 869 N N . GLY A 1 109 ? 2.828 -5.466 -9.195 1.00 95.19 109 GLY A N 1
ATOM 870 C CA . GLY A 1 109 ? 2.088 -4.796 -10.253 1.00 95.19 109 GLY A CA 1
ATOM 871 C C . GLY A 1 109 ? 0.997 -3.840 -9.778 1.00 95.19 109 GLY A C 1
ATOM 872 O O . GLY A 1 109 ? 0.767 -3.620 -8.584 1.00 95.19 109 GLY A O 1
ATOM 873 N N . VAL A 1 110 ? 0.263 -3.297 -10.752 1.00 95.94 110 VAL A N 1
ATOM 874 C CA . VAL A 1 110 ? -0.842 -2.348 -10.520 1.00 95.94 110 VAL A CA 1
ATOM 875 C C . VAL A 1 110 ? -2.012 -2.951 -9.741 1.00 95.94 110 VAL A C 1
ATOM 877 O O . VAL A 1 110 ? -2.771 -2.219 -9.105 1.00 95.94 110 VAL A O 1
ATOM 880 N N . THR A 1 111 ? -2.158 -4.278 -9.745 1.00 97.62 111 THR A N 1
ATOM 881 C CA . THR A 1 111 ? -3.237 -4.963 -9.022 1.00 97.62 111 THR A CA 1
ATOM 882 C C . THR A 1 111 ? -3.063 -4.829 -7.510 1.00 97.62 111 THR A C 1
ATOM 884 O O . THR A 1 111 ? -4.050 -4.594 -6.819 1.00 97.62 111 THR A O 1
ATOM 887 N N . GLY A 1 112 ? -1.833 -4.878 -6.985 1.00 96.69 112 GLY A N 1
ATOM 888 C CA . GLY A 1 112 ? -1.563 -4.622 -5.560 1.00 96.69 112 GLY A CA 1
ATOM 889 C C . GLY A 1 112 ? -1.891 -3.199 -5.126 1.00 96.69 112 GLY A C 1
ATOM 890 O O . GLY A 1 112 ? -2.379 -2.970 -4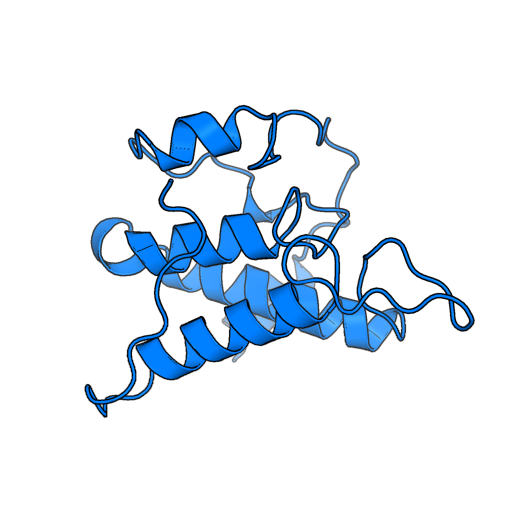.016 1.00 96.69 112 GLY A O 1
ATOM 891 N N . ILE A 1 113 ? -1.679 -2.244 -6.033 1.00 96.06 113 ILE A N 1
ATOM 892 C CA . ILE A 1 113 ? -2.057 -0.847 -5.827 1.00 96.06 113 ILE A CA 1
ATOM 893 C C . ILE A 1 113 ? -3.578 -0.749 -5.736 1.00 96.06 113 ILE A C 1
ATOM 895 O O . ILE A 1 113 ? -4.110 -0.315 -4.716 1.00 96.06 113 ILE A O 1
ATOM 899 N N . ALA A 1 114 ? -4.291 -1.230 -6.757 1.00 97.19 114 ALA A N 1
ATOM 900 C CA . ALA A 1 114 ? -5.751 -1.215 -6.785 1.00 97.19 114 ALA A CA 1
ATOM 901 C C . ALA A 1 114 ? -6.367 -1.924 -5.567 1.00 97.19 114 ALA A C 1
ATOM 903 O O . ALA A 1 114 ? -7.268 -1.375 -4.933 1.00 97.19 114 ALA A O 1
ATOM 904 N N . TYR A 1 115 ? -5.844 -3.098 -5.199 1.00 97.00 115 TYR A N 1
ATOM 905 C CA . TYR A 1 115 ? -6.265 -3.852 -4.020 1.00 97.00 115 TYR A CA 1
ATOM 906 C C . TYR A 1 115 ? -6.201 -3.006 -2.745 1.00 97.00 115 TYR A C 1
ATOM 908 O O . TYR A 1 115 ? -7.161 -2.940 -1.980 1.00 97.00 115 TYR A O 1
ATOM 916 N N . THR A 1 116 ? -5.089 -2.302 -2.547 1.00 95.56 116 THR A N 1
ATOM 917 C CA . THR A 1 116 ? -4.858 -1.466 -1.365 1.00 95.56 116 THR A CA 1
ATOM 918 C C . THR A 1 116 ? -5.831 -0.290 -1.290 1.00 95.56 116 THR A C 1
ATOM 920 O O . THR A 1 116 ? -6.407 -0.035 -0.232 1.00 95.56 116 THR A O 1
ATOM 923 N N . PHE A 1 117 ? -6.084 0.393 -2.412 1.00 95.31 117 PHE A N 1
ATOM 924 C CA . PHE A 1 117 ? -7.084 1.466 -2.464 1.00 95.31 117 PHE A CA 1
ATOM 925 C C . PHE A 1 117 ? -8.499 0.944 -2.205 1.00 95.31 117 PHE A C 1
ATOM 927 O O . PHE A 1 117 ? -9.245 1.557 -1.444 1.00 95.31 117 PHE A O 1
ATOM 934 N N . LEU A 1 118 ? -8.869 -0.198 -2.792 1.00 94.12 118 LEU A N 1
ATOM 935 C CA . LEU A 1 118 ? -10.169 -0.822 -2.545 1.00 94.12 118 LEU A CA 1
ATOM 936 C C . LEU A 1 118 ? -10.339 -1.182 -1.072 1.00 94.12 118 LEU A C 1
ATOM 938 O O . LEU A 1 118 ? -11.398 -0.929 -0.503 1.00 94.12 118 LEU A O 1
ATOM 942 N N . ARG A 1 119 ? -9.289 -1.709 -0.439 1.00 92.50 119 ARG A N 1
ATOM 943 C CA . ARG A 1 119 ? -9.291 -2.037 0.984 1.00 92.50 119 ARG A CA 1
ATOM 944 C C . ARG A 1 119 ? -9.503 -0.805 1.863 1.00 92.50 119 ARG A C 1
ATOM 946 O O . ARG A 1 119 ? -10.352 -0.833 2.751 1.00 92.50 119 ARG A O 1
ATOM 953 N N . TYR A 1 120 ? -8.801 0.290 1.570 1.00 91.25 120 TYR A N 1
ATOM 954 C CA . TYR A 1 120 ? -9.012 1.571 2.247 1.00 91.25 120 TYR A CA 1
ATOM 955 C C . TYR A 1 120 ? -10.449 2.091 2.075 1.00 91.25 120 TYR A C 1
ATOM 957 O O . TYR A 1 120 ? -11.073 2.533 3.039 1.00 91.25 120 TYR A O 1
ATOM 965 N N . ILE A 1 121 ? -10.999 2.021 0.858 1.00 89.94 121 ILE A N 1
ATOM 966 C CA . ILE A 1 121 ? -12.372 2.457 0.572 1.00 89.94 121 ILE A CA 1
ATOM 967 C C . ILE A 1 121 ? -13.381 1.600 1.341 1.00 89.94 121 ILE A C 1
ATOM 969 O O . ILE A 1 121 ? -14.271 2.152 1.982 1.00 89.94 121 ILE A O 1
ATOM 973 N N . ALA A 1 122 ? -13.231 0.274 1.310 1.00 88.12 122 ALA A N 1
ATOM 974 C CA . ALA A 1 122 ? -14.123 -0.657 1.998 1.00 88.12 122 ALA A CA 1
ATOM 975 C C . ALA A 1 122 ? -14.145 -0.414 3.514 1.00 88.12 122 ALA A C 1
ATOM 977 O O . ALA A 1 122 ? -15.212 -0.441 4.116 1.00 88.12 122 ALA A O 1
ATOM 978 N N . LEU A 1 123 ? -12.995 -0.098 4.122 1.00 82.56 123 LEU A N 1
ATOM 979 C CA . LEU A 1 123 ? -12.922 0.226 5.548 1.00 82.56 123 LEU A CA 1
ATOM 980 C C . LEU A 1 123 ? -13.674 1.519 5.911 1.00 82.56 123 LEU A C 1
ATOM 982 O O . LEU A 1 123 ? -14.246 1.615 6.996 1.00 82.56 123 LEU A O 1
ATOM 986 N N . ASN A 1 124 ? -13.672 2.508 5.014 1.00 77.88 124 ASN A N 1
ATOM 987 C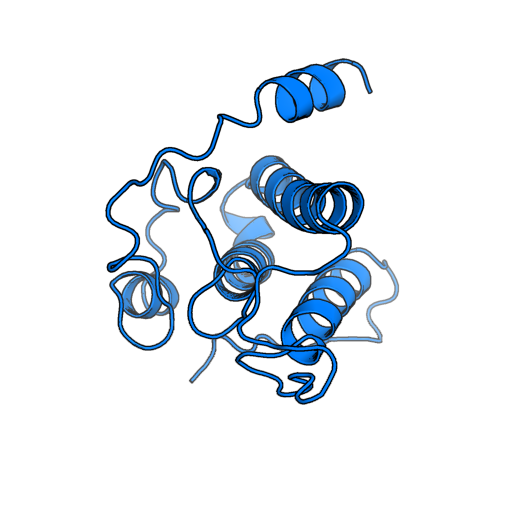 CA . ASN A 1 124 ? -14.328 3.802 5.224 1.00 77.88 124 ASN A CA 1
ATOM 988 C C . ASN A 1 124 ? -15.810 3.815 4.823 1.00 77.88 124 ASN A C 1
ATOM 990 O O . ASN A 1 124 ? -16.532 4.765 5.132 1.00 77.88 124 ASN A O 1
ATOM 994 N N . GLN A 1 125 ? -16.289 2.780 4.134 1.00 79.44 125 GLN A N 1
ATOM 995 C CA . GLN A 1 125 ? -17.709 2.612 3.875 1.00 79.44 125 GLN A CA 1
ATOM 996 C C . GLN A 1 125 ? -18.372 2.012 5.121 1.00 79.44 125 GLN A C 1
ATOM 998 O O . GLN A 1 125 ? -18.040 0.920 5.564 1.00 79.44 125 GLN A O 1
ATOM 1003 N N . ASN A 1 126 ? -19.366 2.713 5.678 1.00 59.00 126 ASN A N 1
ATOM 1004 C CA . ASN A 1 126 ? -20.154 2.254 6.836 1.00 59.00 126 ASN A CA 1
ATOM 1005 C C . ASN A 1 126 ? -20.943 0.949 6.589 1.00 59.00 126 ASN A C 1
ATOM 1007 O O . ASN A 1 126 ? -21.601 0.437 7.499 1.00 59.00 126 ASN A O 1
ATOM 1011 N N . ASP A 1 127 ? -20.908 0.417 5.369 1.00 61.81 127 ASP A N 1
ATOM 1012 C CA . ASP A 1 127 ? -21.623 -0.786 4.978 1.00 61.81 127 ASP A CA 1
ATOM 1013 C C . ASP A 1 127 ? -20.748 -2.015 5.266 1.00 61.81 127 ASP A C 1
ATOM 1015 O O . ASP A 1 127 ? -19.939 -2.449 4.448 1.00 61.81 127 ASP A O 1
ATOM 1019 N N . LYS A 1 128 ? -20.901 -2.580 6.472 1.00 62.75 128 LYS A N 1
ATOM 1020 C CA . LYS A 1 128 ? -20.105 -3.698 7.032 1.00 62.75 128 LYS A CA 1
ATOM 1021 C C . LYS A 1 128 ? -20.125 -5.008 6.215 1.00 62.75 128 LYS A C 1
ATOM 1023 O O . LYS A 1 128 ? -19.667 -6.037 6.705 1.00 62.75 128 LYS A O 1
ATOM 1028 N N . LYS A 1 129 ? -20.700 -5.018 5.011 1.00 68.56 129 LYS A N 1
ATOM 1029 C CA . LYS A 1 129 ? -20.844 -6.205 4.160 1.00 68.56 129 LYS A CA 1
ATOM 1030 C C . LYS A 1 129 ? -19.590 -6.558 3.367 1.00 68.56 129 LYS A C 1
ATOM 1032 O O . LYS A 1 129 ? -19.457 -7.715 2.982 1.00 68.56 129 LYS A O 1
ATOM 1037 N N . ILE A 1 130 ? -18.697 -5.603 3.104 1.00 78.75 130 ILE A N 1
ATOM 1038 C CA . ILE A 1 130 ? -17.496 -5.845 2.297 1.00 78.75 130 ILE A CA 1
ATOM 1039 C C . ILE A 1 130 ? -16.269 -5.763 3.198 1.00 78.75 130 ILE A C 1
ATOM 1041 O O . ILE A 1 130 ? -15.903 -4.694 3.675 1.00 78.75 130 ILE A O 1
ATOM 1045 N N . VAL A 1 131 ? -15.624 -6.910 3.408 1.00 82.81 131 VAL A N 1
ATOM 1046 C CA . VAL A 1 131 ? -14.340 -7.011 4.104 1.00 82.81 131 VAL A CA 1
ATOM 1047 C C . VAL A 1 131 ? -13.301 -7.463 3.090 1.00 82.81 131 VAL A C 1
ATOM 1049 O O . VAL A 1 131 ? -13.420 -8.544 2.519 1.00 82.81 131 VAL A O 1
ATOM 1052 N N . ILE A 1 132 ? -12.294 -6.622 2.857 1.00 90.19 132 ILE A N 1
ATOM 1053 C CA . ILE A 1 132 ? -11.130 -6.967 2.038 1.00 90.19 132 ILE A CA 1
ATOM 1054 C C . ILE A 1 132 ? -9.987 -7.319 3.005 1.00 90.19 132 ILE A C 1
ATOM 1056 O O . ILE A 1 132 ? -9.575 -6.452 3.787 1.00 90.19 132 ILE A O 1
ATOM 1060 N N . PRO A 1 133 ? -9.505 -8.575 3.012 1.00 90.31 133 PRO A N 1
ATOM 1061 C CA . PRO A 1 133 ? -8.548 -9.048 4.011 1.00 90.31 133 PRO A CA 1
ATOM 1062 C C . PRO A 1 133 ? -7.184 -8.362 3.884 1.00 90.31 133 PRO A C 1
ATOM 1064 O O . PRO A 1 133 ? -6.852 -7.790 2.842 1.00 90.31 133 PRO A O 1
ATOM 1067 N N . SER A 1 134 ? -6.388 -8.389 4.953 1.00 89.38 134 SER A N 1
ATOM 1068 C CA . SER A 1 134 ? -4.993 -7.956 4.852 1.00 89.38 134 SER A CA 1
ATOM 1069 C C . SER A 1 134 ? -4.200 -8.956 4.008 1.00 89.38 134 SER A C 1
ATOM 1071 O O . SER A 1 134 ? -4.473 -10.152 4.025 1.00 89.38 134 SER A O 1
ATOM 1073 N N . LEU A 1 135 ? -3.226 -8.452 3.253 1.00 90.06 135 LEU A N 1
ATOM 1074 C CA . LEU A 1 135 ? -2.229 -9.273 2.553 1.00 90.06 135 LEU A CA 1
ATOM 1075 C C . LEU A 1 135 ? -0.914 -9.376 3.346 1.00 90.06 135 LEU A C 1
ATOM 1077 O O . LEU A 1 135 ? 0.045 -9.964 2.854 1.00 90.06 135 LEU A O 1
ATOM 1081 N N . LEU A 1 136 ? -0.850 -8.749 4.525 1.00 86.12 136 LEU A N 1
ATOM 1082 C CA . LEU A 1 136 ? 0.325 -8.749 5.396 1.00 86.12 136 LEU A CA 1
ATOM 1083 C C . LEU A 1 136 ? 0.377 -9.959 6.334 1.00 86.12 136 LEU A C 1
ATOM 1085 O O . LEU A 1 136 ? 1.448 -10.264 6.852 1.00 86.12 136 LEU A O 1
ATOM 1089 N N . GLU A 1 137 ? -0.756 -10.631 6.536 1.00 69.50 137 GLU A N 1
ATOM 1090 C CA . GLU A 1 137 ? -0.846 -11.873 7.302 1.00 69.50 137 GLU A CA 1
ATOM 1091 C C . GLU A 1 137 ? -0.228 -13.027 6.494 1.00 69.50 137 GLU A C 1
ATOM 1093 O O . GLU A 1 137 ? -0.608 -13.260 5.342 1.00 69.50 137 GLU A O 1
ATOM 1098 N N . ILE A 1 138 ? 0.731 -13.733 7.102 1.00 53.81 138 ILE A N 1
ATOM 1099 C CA . ILE A 1 138 ? 1.277 -15.016 6.628 1.00 53.81 138 ILE A CA 1
ATOM 1100 C C . ILE A 1 138 ? 0.928 -16.082 7.661 1.00 53.81 138 ILE A C 1
ATOM 1102 O O . ILE A 1 138 ? 1.176 -15.822 8.861 1.00 53.81 138 ILE A O 1
#

InterPro domains:
  IPR007822 Lanthionine synthetase C-like [PF05147] (21-127)

Foldseek 3Di:
DVVVVVLLVPLPPQPPDPLQQQFCQDHVVVVCLVPVPDDDPCPLRDFLACFCGRGLLVVLLSCLVCVVPHVCVVSNVSSLVVQVVCCVVVVHGNAPADPVGADPDCGGHCVVVVLSVVQVVQSPPPPVPDHRDRPSDD

Organism: Streptococcus pneumoniae (NCBI:txid1313)

pLDDT: mean 76.48, std 17.52, range [33.69, 97.62]